Protein AF-A0A326U405-F1 (afdb_monomer_lite)

Foldseek 3Di:
DVVVVVLVVVLVVLVVVLVVLVVVLVVLVVVLVVLLVVLVVQCVDDDPSNLCLLCLLVVLLVSLLVNLVSLVVSVVSLVVSVVSCVVVVHCDDSVVCVVVVPDDSLVSLVVSLVVSLVSLVVSLVSNLVVVVVPDNVVSVVSNVVSVVSNVSSCVSSPPPPDD

Sequence (163 aa):
MKLERLAEMDYEAAQSEKRDKLNGRLQVWSLLIALVGAFGLASVQSGSIAYIVGVLPLLVACLARYVRHSEAVLDQVKEYLFQKELELKYTGYECWRVKHKQAKSGEHLRAFRSCAVLIDVIATGSLAIRLAEHSIVLSVVVVFLEALVICLTCYWLSDTKRK

Organism: Thermosporothrix hazakensis (NCBI:txid644383)

Secondary structure (DSSP, 8-state):
-HHHHHHHHHHHHHHHHHHHHHHHHHHHHHHHHHHHHHHHHHHHS-GGGGGGGGGHHHHHHHHHHHHHHHHHHHHHHHHHHHHHHHHTT---HHHHHHHTT---THHHHHHHHHHHHHHHHHHHHHHHHHHHHH-HHHHHHHHHHHHHHHHHHHHHTS-----

pLDDT: mean 83.47, std 9.1, range [35.19, 92.0]

Radius of gyration: 21.29 Å; chains: 1; bounding box: 49×30×66 Å

Structure (mmCIF, N/CA/C/O backbone):
data_AF-A0A326U405-F1
#
_entry.id   AF-A0A326U405-F1
#
loop_
_atom_site.group_PDB
_atom_site.id
_atom_site.type_symbol
_atom_site.label_atom_id
_atom_site.label_alt_id
_atom_site.label_comp_id
_atom_site.label_asym_id
_atom_site.label_entity_id
_atom_site.label_seq_id
_atom_site.pdbx_PDB_ins_code
_atom_site.Cartn_x
_atom_site.Cartn_y
_atom_site.Cartn_z
_atom_site.occupancy
_atom_site.B_iso_or_equiv
_atom_site.auth_seq_id
_atom_site.auth_comp_id
_atom_site.auth_asym_id
_atom_site.auth_atom_id
_atom_site.pdbx_PDB_model_num
ATOM 1 N N . MET A 1 1 ? -22.221 -11.769 36.394 1.00 56.81 1 MET A N 1
ATOM 2 C CA . MET A 1 1 ? -20.827 -12.197 36.648 1.00 56.81 1 MET A CA 1
ATOM 3 C C . MET A 1 1 ? -20.131 -12.954 35.508 1.00 56.81 1 MET A C 1
ATOM 5 O O . MET A 1 1 ? -19.011 -12.580 35.203 1.00 56.81 1 MET A O 1
ATOM 9 N N . LYS A 1 2 ? -20.707 -13.982 34.848 1.00 69.38 2 LYS A N 1
ATOM 10 C CA . LYS A 1 2 ? -20.034 -14.633 33.687 1.00 69.38 2 LYS A CA 1
ATOM 11 C C . LYS A 1 2 ? -20.117 -13.828 32.375 1.00 69.38 2 LYS A C 1
ATOM 13 O O . LYS A 1 2 ? -19.167 -13.844 31.607 1.00 69.38 2 LYS A O 1
ATOM 18 N N . LEU A 1 3 ? -21.224 -13.116 32.143 1.00 72.81 3 LEU A N 1
ATOM 19 C CA . LEU A 1 3 ? -21.466 -12.335 30.917 1.00 72.81 3 LEU A CA 1
ATOM 20 C C . LEU A 1 3 ? -20.616 -11.057 30.827 1.00 72.81 3 LEU A C 1
ATOM 22 O O . LEU A 1 3 ? -20.114 -10.744 29.757 1.00 72.81 3 LEU A O 1
ATOM 26 N N . GLU A 1 4 ? -20.407 -10.359 31.945 1.00 76.94 4 GLU A N 1
ATOM 27 C CA . GLU A 1 4 ? -19.582 -9.138 31.983 1.00 76.94 4 GLU A CA 1
ATOM 28 C C . GLU A 1 4 ? -18.110 -9.447 31.688 1.00 76.94 4 GLU A C 1
ATOM 30 O O . GLU A 1 4 ? -17.508 -8.781 30.857 1.00 76.94 4 GLU A O 1
ATOM 35 N N . ARG A 1 5 ? -17.563 -10.533 32.257 1.00 80.50 5 ARG A N 1
ATOM 36 C CA . ARG A 1 5 ? -16.195 -10.980 31.942 1.00 80.50 5 ARG A CA 1
ATOM 37 C C . ARG A 1 5 ? -16.012 -11.386 30.481 1.00 80.50 5 ARG A C 1
ATOM 39 O O . ARG A 1 5 ? -14.944 -11.168 29.929 1.00 80.50 5 ARG A O 1
ATOM 46 N N . LEU A 1 6 ? -17.022 -12.003 29.862 1.00 79.19 6 LEU A N 1
ATOM 47 C CA . LEU A 1 6 ? -16.970 -12.343 28.435 1.00 79.19 6 LEU A CA 1
ATOM 48 C C . LEU A 1 6 ? -16.914 -11.074 27.577 1.00 79.19 6 LEU A C 1
ATOM 50 O O . LEU A 1 6 ? -16.073 -10.981 26.692 1.00 79.19 6 LEU A O 1
ATOM 54 N N . ALA A 1 7 ? -17.741 -10.076 27.897 1.00 76.94 7 ALA A N 1
ATOM 55 C CA . ALA A 1 7 ? -17.739 -8.795 27.197 1.00 76.94 7 ALA A CA 1
ATOM 56 C C . ALA A 1 7 ? -16.414 -8.025 27.365 1.00 76.94 7 ALA A C 1
ATOM 58 O O . ALA A 1 7 ? -15.933 -7.424 26.405 1.00 76.94 7 ALA A O 1
ATOM 59 N N . GLU A 1 8 ? -15.809 -8.065 28.555 1.00 81.44 8 GLU A N 1
ATOM 60 C CA . GLU A 1 8 ? -14.482 -7.486 28.808 1.00 81.44 8 GLU A CA 1
ATOM 61 C C . GLU A 1 8 ? -13.388 -8.191 27.993 1.00 81.44 8 GLU A C 1
ATOM 63 O O . GLU A 1 8 ? -12.606 -7.519 27.323 1.00 81.44 8 GLU A O 1
ATOM 68 N N . MET A 1 9 ? -13.365 -9.529 27.974 1.00 85.12 9 MET A N 1
ATOM 69 C CA . MET A 1 9 ? -12.392 -10.289 27.176 1.00 85.12 9 MET A CA 1
ATOM 70 C C . MET A 1 9 ? -12.540 -10.029 25.671 1.00 85.12 9 MET A C 1
ATOM 72 O O . MET A 1 9 ? -11.535 -9.860 24.982 1.00 85.12 9 MET A O 1
ATOM 76 N N . ASP A 1 10 ? -13.771 -9.961 25.155 1.00 83.75 10 ASP A N 1
ATOM 77 C CA . ASP A 1 10 ? -14.028 -9.656 23.742 1.00 83.75 10 ASP A CA 1
ATOM 78 C C . ASP A 1 10 ? -13.547 -8.244 23.374 1.00 83.75 10 ASP A C 1
ATOM 80 O O . ASP A 1 10 ? -12.989 -8.021 22.296 1.00 83.75 10 ASP A O 1
ATOM 84 N N . TYR A 1 11 ? -13.734 -7.281 24.280 1.00 83.50 11 TYR A N 1
ATOM 85 C CA . TYR A 1 11 ? -13.239 -5.919 24.106 1.00 83.50 11 TYR A CA 1
ATOM 86 C C . TYR A 1 11 ? -11.705 -5.865 24.105 1.00 83.50 11 TYR A C 1
ATOM 88 O O . TYR A 1 11 ? -11.108 -5.231 23.231 1.00 83.50 11 TYR A O 1
ATOM 96 N N . GLU A 1 12 ? -11.051 -6.557 25.040 1.00 86.75 12 GLU A N 1
ATOM 97 C CA . GLU A 1 12 ? -9.589 -6.653 25.091 1.00 86.75 12 GLU A CA 1
ATOM 98 C C . GLU A 1 12 ? -9.009 -7.325 23.840 1.00 86.75 12 GLU A C 1
ATOM 100 O O . GLU A 1 12 ? -8.006 -6.848 23.299 1.00 86.75 12 GLU A O 1
ATOM 105 N N . ALA A 1 13 ? -9.665 -8.375 23.336 1.00 87.25 13 ALA A N 1
ATOM 106 C CA . ALA A 1 13 ? -9.287 -9.055 22.101 1.00 87.25 13 ALA A CA 1
ATOM 107 C C . ALA A 1 13 ? -9.423 -8.141 20.871 1.00 87.25 13 ALA A C 1
ATOM 109 O O . ALA A 1 13 ? -8.516 -8.057 20.045 1.00 87.25 13 ALA A O 1
ATOM 110 N N . ALA A 1 14 ? -10.511 -7.376 20.759 1.00 85.38 14 ALA A N 1
ATOM 111 C CA . ALA A 1 14 ? -10.662 -6.409 19.671 1.00 85.38 14 ALA A CA 1
ATOM 112 C C . ALA A 1 14 ? -9.631 -5.261 19.768 1.00 85.38 14 ALA A C 1
ATOM 114 O O . ALA A 1 14 ? -9.139 -4.750 18.755 1.00 85.38 14 ALA A O 1
ATOM 115 N N . GLN A 1 15 ? -9.240 -4.867 20.985 1.00 87.44 15 GLN A N 1
ATOM 116 C CA . GLN A 1 15 ? -8.160 -3.903 21.197 1.00 87.44 15 GLN A CA 1
ATOM 117 C C . GLN A 1 15 ? -6.768 -4.450 20.847 1.00 87.44 15 GLN A C 1
ATOM 119 O O . GLN A 1 15 ? -5.924 -3.682 20.366 1.00 87.44 15 GLN A O 1
ATOM 124 N N . SER A 1 16 ? -6.482 -5.729 21.111 1.00 90.06 16 SER A N 1
ATOM 125 C CA . SER A 1 16 ? -5.222 -6.349 20.684 1.00 90.06 16 SER A CA 1
ATOM 126 C C . SER A 1 16 ? -5.168 -6.465 19.162 1.00 90.06 16 SER A C 1
ATOM 128 O O . SER A 1 16 ? -4.185 -6.023 18.571 1.00 90.06 16 SER A O 1
ATOM 130 N N . GLU A 1 17 ? -6.260 -6.880 18.513 1.00 88.25 17 GLU A N 1
ATOM 131 C CA . GLU A 1 17 ? -6.339 -6.933 17.051 1.00 88.25 17 GLU A CA 1
ATOM 132 C C . GLU A 1 17 ? -6.090 -5.554 16.418 1.00 88.25 17 GLU A C 1
ATOM 134 O O . GLU A 1 17 ? -5.293 -5.420 15.485 1.00 88.25 17 GLU A O 1
ATOM 139 N N . LYS A 1 18 ? -6.696 -4.487 16.960 1.00 87.88 18 LYS A N 1
ATOM 140 C CA . LYS A 1 18 ? -6.428 -3.112 16.509 1.00 87.88 18 LYS A CA 1
ATOM 141 C C . LYS A 1 18 ? -4.936 -2.764 16.599 1.00 87.88 18 LYS A C 1
ATOM 143 O O . LYS A 1 18 ? -4.406 -2.144 15.673 1.00 87.88 18 LYS A O 1
ATOM 148 N N . ARG A 1 19 ? -4.257 -3.131 17.693 1.00 88.44 19 ARG A N 1
ATOM 149 C CA . ARG A 1 19 ? -2.811 -2.899 17.866 1.00 88.44 19 ARG A CA 1
ATOM 150 C C . ARG A 1 19 ? -1.990 -3.674 16.839 1.00 88.44 19 ARG A C 1
ATOM 152 O O . ARG A 1 19 ? -1.107 -3.085 16.220 1.00 88.44 19 ARG A O 1
ATOM 159 N N . ASP A 1 20 ? -2.331 -4.931 16.585 1.00 89.50 20 ASP A N 1
ATOM 160 C CA . ASP A 1 20 ? -1.636 -5.762 15.600 1.00 89.50 20 ASP A CA 1
ATOM 161 C C . ASP A 1 20 ? -1.770 -5.200 14.182 1.00 89.50 20 ASP A C 1
ATOM 163 O O . ASP A 1 20 ? -0.788 -5.107 13.445 1.00 89.50 20 ASP A O 1
ATOM 167 N N . LYS A 1 21 ? -2.959 -4.717 13.806 1.00 86.44 21 LYS A N 1
ATOM 168 C CA . LYS A 1 21 ? -3.175 -4.056 12.508 1.00 86.44 21 LYS A CA 1
ATOM 169 C C . LYS A 1 21 ? -2.410 -2.735 12.386 1.00 86.44 21 LYS A C 1
ATOM 171 O O . LYS A 1 21 ? -1.909 -2.420 11.307 1.00 86.44 21 LYS A O 1
ATOM 176 N N . LEU A 1 22 ? -2.285 -1.968 13.472 1.00 86.81 22 LEU A N 1
ATOM 177 C CA . LEU A 1 22 ? -1.454 -0.758 13.491 1.00 86.81 22 LEU A CA 1
ATOM 178 C C . LEU A 1 22 ? 0.036 -1.092 13.340 1.00 86.81 22 LEU A C 1
ATOM 180 O O . LEU A 1 22 ? 0.718 -0.430 12.560 1.00 86.81 22 LEU A O 1
ATOM 184 N N . ASN A 1 23 ? 0.524 -2.147 13.996 1.00 89.31 23 ASN A N 1
ATOM 185 C CA . ASN A 1 23 ? 1.884 -2.656 13.793 1.00 89.31 23 ASN A CA 1
ATOM 186 C C . ASN A 1 23 ? 2.098 -3.147 12.353 1.00 89.31 23 ASN A C 1
ATOM 188 O O . ASN A 1 23 ? 3.154 -2.908 11.765 1.00 89.31 23 ASN A O 1
ATOM 192 N N . GLY A 1 24 ? 1.071 -3.744 11.742 1.00 86.56 24 GLY A N 1
ATOM 193 C CA . GLY A 1 24 ? 1.071 -4.120 10.330 1.00 86.56 24 GLY A CA 1
ATOM 194 C C . GLY A 1 24 ? 1.358 -2.945 9.386 1.00 86.56 24 GLY A C 1
ATOM 195 O O . GLY A 1 24 ? 2.040 -3.126 8.380 1.00 86.56 24 GLY A O 1
ATOM 196 N N . ARG A 1 25 ? 0.938 -1.715 9.724 1.00 88.88 25 ARG A N 1
ATOM 197 C CA . ARG A 1 25 ? 1.288 -0.517 8.932 1.00 88.88 25 ARG A CA 1
ATOM 198 C C . ARG A 1 25 ? 2.796 -0.276 8.906 1.00 88.88 25 ARG A C 1
ATOM 200 O O . ARG A 1 25 ? 3.348 -0.009 7.844 1.00 88.88 25 ARG A O 1
ATOM 207 N N . LEU A 1 26 ? 3.470 -0.402 10.049 1.00 87.56 26 LEU A N 1
ATOM 208 C CA . LEU A 1 26 ? 4.926 -0.247 10.127 1.00 87.56 26 LEU A CA 1
ATOM 209 C C . LEU A 1 26 ? 5.650 -1.332 9.322 1.00 87.56 26 LEU A C 1
ATOM 211 O O . LEU A 1 26 ? 6.626 -1.028 8.641 1.00 87.56 26 LEU A O 1
ATOM 215 N N . GLN A 1 27 ? 5.141 -2.568 9.342 1.00 90.56 27 GLN A N 1
ATOM 216 C CA . GLN A 1 27 ? 5.690 -3.671 8.544 1.00 90.56 27 GLN A CA 1
ATOM 217 C C . GLN A 1 27 ? 5.559 -3.430 7.035 1.00 90.56 27 GLN A C 1
ATOM 219 O O . GLN A 1 27 ? 6.462 -3.756 6.271 1.00 90.56 27 GLN A O 1
ATOM 224 N N . VAL A 1 28 ? 4.455 -2.828 6.587 1.00 90.56 28 VAL A N 1
ATOM 225 C CA . VAL A 1 28 ? 4.290 -2.433 5.181 1.00 90.56 28 VAL A CA 1
ATOM 226 C C . VAL A 1 28 ? 5.345 -1.402 4.778 1.00 90.56 28 VAL A C 1
ATOM 228 O O . VAL A 1 28 ? 5.933 -1.520 3.704 1.00 90.56 28 VAL A O 1
ATOM 231 N N . TRP A 1 29 ? 5.609 -0.405 5.628 1.00 90.69 29 TRP A N 1
ATOM 232 C CA . TRP A 1 29 ? 6.635 0.604 5.351 1.00 90.69 29 TRP A CA 1
ATOM 233 C C . TRP A 1 29 ? 8.041 0.017 5.334 1.00 90.69 29 TRP A C 1
ATOM 235 O O . TRP A 1 29 ? 8.812 0.334 4.429 1.00 90.69 29 TRP A O 1
ATOM 245 N N . SER A 1 30 ? 8.378 -0.856 6.285 1.00 91.75 30 SER A N 1
ATOM 246 C CA . SER A 1 30 ? 9.687 -1.512 6.289 1.00 91.75 30 SER A CA 1
ATOM 247 C C . SER A 1 30 ? 9.874 -2.398 5.057 1.00 91.75 30 SER A C 1
ATOM 249 O O . SER A 1 30 ? 10.942 -2.366 4.448 1.00 91.75 30 SER A O 1
ATOM 251 N N . LEU A 1 31 ? 8.826 -3.112 4.631 1.00 92.00 31 LEU A N 1
ATOM 252 C CA . LEU A 1 31 ? 8.848 -3.914 3.411 1.00 92.00 31 LEU A CA 1
ATOM 253 C C . LEU A 1 31 ? 9.014 -3.046 2.158 1.00 92.00 31 LEU A C 1
ATOM 255 O O . LEU A 1 31 ? 9.818 -3.384 1.293 1.00 92.00 31 LEU A O 1
ATOM 259 N N . LEU A 1 32 ? 8.312 -1.911 2.070 1.00 90.56 32 LEU A N 1
ATOM 260 C CA . LEU A 1 32 ? 8.467 -0.970 0.959 1.00 90.56 32 LEU A CA 1
ATOM 261 C C . LEU A 1 32 ? 9.903 -0.434 0.881 1.00 90.56 32 LEU A C 1
ATOM 263 O O . LEU A 1 32 ? 10.496 -0.439 -0.192 1.00 90.56 32 LEU A O 1
ATOM 267 N N . ILE A 1 33 ? 10.482 -0.016 2.010 1.00 91.19 33 ILE A N 1
ATOM 268 C CA . ILE A 1 33 ? 11.864 0.485 2.066 1.00 91.19 33 ILE A CA 1
ATOM 269 C C . ILE A 1 33 ? 12.856 -0.612 1.662 1.00 91.19 33 ILE A C 1
ATOM 271 O O . ILE A 1 33 ? 13.770 -0.351 0.881 1.00 91.19 33 ILE A O 1
ATOM 275 N N . ALA A 1 34 ? 12.666 -1.842 2.148 1.00 91.94 34 ALA A N 1
ATOM 276 C CA . ALA A 1 34 ? 13.508 -2.978 1.786 1.00 91.94 34 ALA A CA 1
ATOM 277 C C . ALA A 1 34 ? 13.436 -3.293 0.283 1.00 91.94 34 ALA A C 1
ATOM 279 O O . ALA A 1 34 ? 14.473 -3.522 -0.338 1.00 91.94 34 ALA A O 1
ATOM 280 N N . LEU A 1 35 ? 12.239 -3.246 -0.315 1.00 90.94 35 LEU A N 1
ATOM 281 C CA . LEU A 1 35 ? 12.053 -3.400 -1.759 1.00 90.94 35 LEU A CA 1
ATOM 282 C C . LEU A 1 35 ? 12.775 -2.288 -2.526 1.00 90.94 35 LEU A C 1
ATOM 284 O O . LEU A 1 35 ? 13.598 -2.577 -3.388 1.00 90.94 35 LEU A O 1
ATOM 288 N N . VAL A 1 36 ? 12.548 -1.022 -2.178 1.00 89.88 36 VAL A N 1
ATOM 289 C CA . VAL A 1 36 ? 13.223 0.108 -2.837 1.00 89.88 36 VAL A CA 1
ATOM 290 C C . VAL A 1 36 ? 14.744 -0.019 -2.738 1.00 89.88 36 VAL A C 1
ATOM 292 O O . VAL A 1 36 ? 15.437 0.180 -3.732 1.00 89.88 36 VAL A O 1
ATOM 295 N N . GLY A 1 37 ? 15.273 -0.408 -1.575 1.00 89.62 37 GLY A N 1
ATOM 296 C CA . GLY A 1 37 ? 16.705 -0.635 -1.384 1.00 89.62 37 GLY A CA 1
ATOM 297 C C . GLY A 1 37 ? 17.249 -1.782 -2.241 1.00 89.62 37 GLY A C 1
ATOM 298 O O . GLY A 1 37 ? 18.246 -1.608 -2.940 1.00 89.62 37 GLY A O 1
ATOM 299 N N . ALA A 1 38 ? 16.583 -2.940 -2.234 1.00 88.31 38 ALA A N 1
ATOM 300 C CA . ALA A 1 38 ? 17.012 -4.119 -2.987 1.00 88.31 38 ALA A CA 1
ATOM 301 C C . ALA A 1 38 ? 16.990 -3.880 -4.505 1.00 88.31 38 ALA A C 1
ATOM 303 O O . ALA A 1 38 ? 17.968 -4.169 -5.195 1.00 88.31 38 ALA A O 1
ATOM 304 N N . PHE A 1 39 ? 15.903 -3.306 -5.024 1.00 87.94 39 PHE A N 1
ATOM 305 C CA . PHE A 1 39 ? 15.770 -3.004 -6.449 1.00 87.94 39 PHE A CA 1
ATOM 306 C C . PHE A 1 39 ? 16.631 -1.807 -6.866 1.00 87.94 39 PHE A C 1
ATOM 308 O O . PHE A 1 39 ? 17.173 -1.803 -7.969 1.00 87.94 39 PHE A O 1
ATOM 315 N N . GLY A 1 40 ? 16.849 -0.839 -5.971 1.00 85.62 40 GLY A N 1
ATOM 316 C CA . GLY A 1 40 ? 17.822 0.234 -6.164 1.00 85.62 40 GLY A CA 1
ATOM 317 C C . GLY A 1 40 ? 19.237 -0.309 -6.377 1.00 85.62 40 GLY A C 1
ATOM 318 O O . GLY A 1 40 ? 19.893 0.060 -7.349 1.00 85.62 40 GLY A O 1
ATOM 319 N N . LEU A 1 41 ? 19.687 -1.252 -5.543 1.00 86.88 41 LEU A N 1
ATOM 320 C CA . LEU A 1 41 ? 20.982 -1.921 -5.718 1.00 86.88 41 LEU A CA 1
ATOM 321 C C . LEU A 1 41 ? 21.038 -2.763 -6.998 1.00 86.88 41 LEU A C 1
ATOM 323 O O . LEU A 1 41 ? 22.034 -2.701 -7.717 1.00 86.88 41 LEU A O 1
ATOM 327 N N . ALA A 1 42 ? 19.972 -3.506 -7.312 1.00 85.56 42 ALA A N 1
ATOM 328 C CA . ALA A 1 42 ? 19.882 -4.280 -8.551 1.00 85.56 42 ALA A CA 1
ATOM 329 C C . ALA A 1 42 ? 19.970 -3.383 -9.796 1.00 85.56 42 ALA A C 1
ATOM 331 O O . ALA A 1 42 ? 20.614 -3.753 -10.775 1.00 85.56 42 ALA A O 1
ATOM 332 N N . SER A 1 43 ? 19.396 -2.175 -9.741 1.00 83.44 43 SER A N 1
ATOM 333 C CA . SER A 1 43 ? 19.448 -1.216 -10.847 1.00 83.44 43 SER A CA 1
ATOM 334 C C . SER A 1 43 ? 20.875 -0.783 -11.189 1.00 83.44 43 SER A C 1
ATOM 336 O O . SER A 1 43 ? 21.186 -0.566 -12.353 1.00 83.44 43 SER A O 1
ATOM 338 N N . VAL A 1 44 ? 21.778 -0.690 -10.212 1.00 84.69 44 VAL A N 1
ATOM 339 C CA . VAL A 1 44 ? 23.166 -0.254 -10.450 1.00 84.69 44 VAL A CA 1
ATOM 340 C C . VAL A 1 44 ? 23.993 -1.350 -11.129 1.00 84.69 44 VAL A C 1
ATOM 342 O O . VAL A 1 44 ? 24.994 -1.056 -11.780 1.00 84.69 44 VAL A O 1
ATOM 345 N N . GLN A 1 45 ? 23.571 -2.610 -11.024 1.00 85.81 45 GLN A N 1
ATOM 346 C CA . GLN A 1 45 ? 24.275 -3.726 -11.643 1.00 85.81 45 GLN A CA 1
ATOM 347 C C . GLN A 1 45 ? 24.132 -3.695 -13.171 1.00 85.81 45 GLN A C 1
ATOM 349 O O . GLN A 1 45 ? 23.123 -3.249 -13.725 1.00 85.81 45 GLN A O 1
ATOM 354 N N . SER A 1 46 ? 25.173 -4.159 -13.859 1.00 79.06 46 SER A N 1
ATOM 355 C CA . SER A 1 46 ? 25.190 -4.308 -15.312 1.00 79.06 46 SER A CA 1
ATOM 356 C C . SER A 1 46 ? 24.611 -5.662 -15.741 1.00 79.06 46 SER A C 1
ATOM 358 O O . SER A 1 46 ? 24.480 -6.596 -14.949 1.00 79.06 46 SER A O 1
ATOM 360 N N . GLY A 1 47 ? 24.257 -5.778 -17.022 1.00 81.38 47 GLY A N 1
ATOM 361 C CA . GLY A 1 47 ? 23.720 -7.015 -17.590 1.00 81.38 47 GLY A CA 1
ATOM 362 C C . GLY A 1 47 ? 22.231 -7.229 -17.301 1.00 81.38 47 GLY A C 1
ATOM 363 O O . GLY A 1 47 ? 21.476 -6.284 -17.088 1.00 81.38 47 GLY A O 1
ATOM 364 N N . SER A 1 48 ? 21.791 -8.489 -17.332 1.00 80.06 48 SER A N 1
ATOM 365 C CA . SER A 1 48 ? 20.368 -8.860 -17.263 1.00 80.06 48 SER A CA 1
ATOM 366 C C . SER A 1 48 ? 19.700 -8.544 -15.919 1.00 80.06 48 SER A C 1
ATOM 368 O O . SER A 1 48 ? 18.485 -8.363 -15.862 1.00 80.06 48 SER A O 1
ATOM 370 N N . ILE A 1 49 ? 20.484 -8.436 -14.844 1.00 78.56 49 ILE A N 1
ATOM 371 C CA . ILE A 1 49 ? 19.995 -8.184 -13.480 1.00 78.56 49 ILE A CA 1
ATOM 372 C C . ILE A 1 49 ? 19.371 -6.784 -13.361 1.00 78.56 49 ILE A C 1
ATOM 374 O O . ILE A 1 49 ? 18.404 -6.598 -12.626 1.00 78.56 49 ILE A O 1
ATOM 378 N N . ALA A 1 50 ? 19.841 -5.824 -14.160 1.00 76.62 50 ALA A N 1
ATOM 379 C CA . ALA A 1 50 ? 19.284 -4.477 -14.233 1.00 76.62 50 ALA A CA 1
ATOM 380 C C . ALA A 1 50 ? 17.781 -4.438 -14.547 1.00 76.62 50 ALA A C 1
ATOM 382 O O . ALA A 1 50 ? 17.059 -3.570 -14.059 1.00 76.62 50 ALA A O 1
ATOM 383 N N . TYR A 1 51 ? 17.307 -5.370 -15.377 1.00 79.44 51 TYR A N 1
ATOM 384 C CA . TYR A 1 51 ? 15.921 -5.397 -15.844 1.00 79.44 51 TYR A CA 1
ATOM 385 C C . TYR A 1 51 ? 14.943 -5.887 -14.775 1.00 79.44 51 TYR A C 1
ATOM 387 O O . TYR A 1 51 ? 13.737 -5.698 -14.920 1.00 79.44 51 TYR A O 1
ATOM 395 N N . ILE A 1 52 ? 15.447 -6.453 -13.671 1.00 84.19 52 ILE A N 1
ATOM 396 C CA . ILE A 1 52 ? 14.626 -6.855 -12.523 1.00 84.19 52 ILE A CA 1
ATOM 397 C C . ILE A 1 52 ? 13.870 -5.649 -11.947 1.00 84.19 52 ILE A C 1
ATOM 399 O O . ILE A 1 52 ? 12.773 -5.821 -11.426 1.00 84.19 52 ILE A O 1
ATOM 403 N N . VAL A 1 53 ? 14.376 -4.422 -12.127 1.00 83.50 53 VAL A N 1
ATOM 404 C CA . VAL A 1 53 ? 13.687 -3.173 -11.750 1.00 83.50 53 VAL A CA 1
ATOM 405 C C . VAL A 1 53 ? 12.269 -3.076 -12.325 1.00 83.50 53 VAL A C 1
ATOM 407 O O . VAL A 1 53 ? 11.391 -2.568 -11.635 1.00 83.50 53 VAL A O 1
ATOM 410 N N . GLY A 1 54 ? 11.998 -3.647 -13.504 1.00 80.88 54 GLY A N 1
ATOM 411 C CA . GLY A 1 54 ? 10.648 -3.661 -14.092 1.00 80.88 54 GLY A CA 1
ATOM 412 C C . GLY A 1 54 ? 9.621 -4.520 -13.350 1.00 80.88 54 GLY A C 1
ATOM 413 O O . GLY A 1 54 ? 8.424 -4.434 -13.600 1.00 80.88 54 GLY A O 1
ATOM 414 N N . VAL A 1 55 ? 10.054 -5.353 -12.399 1.00 86.44 55 VAL A N 1
ATOM 415 C CA . VAL A 1 55 ? 9.144 -6.112 -11.525 1.00 86.44 55 VAL A CA 1
ATOM 416 C C . VAL A 1 55 ? 8.674 -5.260 -10.338 1.00 86.44 55 VAL A C 1
ATOM 418 O O . VAL A 1 55 ? 7.655 -5.573 -9.717 1.00 86.44 55 VAL A O 1
ATOM 421 N N . LEU A 1 56 ? 9.374 -4.164 -10.022 1.00 87.31 56 LEU A N 1
ATOM 422 C CA . LEU A 1 56 ? 9.076 -3.326 -8.862 1.00 87.31 56 LEU A CA 1
ATOM 423 C C . LEU A 1 56 ? 7.646 -2.749 -8.893 1.00 87.31 56 LEU A C 1
ATOM 425 O O . LEU A 1 56 ? 6.957 -2.922 -7.884 1.00 87.31 56 LEU A O 1
ATOM 429 N N . PRO A 1 57 ? 7.135 -2.189 -10.011 1.00 85.19 57 PRO A N 1
ATOM 430 C CA . PRO A 1 57 ? 5.767 -1.665 -10.052 1.00 85.19 57 PRO A CA 1
ATOM 431 C C . PRO A 1 57 ? 4.698 -2.725 -9.767 1.00 85.19 57 PRO A C 1
ATOM 433 O O . PRO A 1 57 ? 3.703 -2.462 -9.090 1.00 85.19 57 PRO A O 1
ATOM 436 N N . LEU A 1 58 ? 4.919 -3.967 -10.213 1.00 87.12 58 LEU A N 1
ATOM 437 C CA . LEU A 1 58 ? 4.014 -5.082 -9.928 1.00 87.12 58 LEU A CA 1
ATOM 438 C C . LEU A 1 58 ? 3.982 -5.409 -8.426 1.00 87.12 58 LEU A C 1
ATOM 440 O O . LEU A 1 58 ? 2.913 -5.623 -7.851 1.00 87.12 58 LEU A O 1
ATOM 444 N N . LEU A 1 59 ? 5.148 -5.435 -7.775 1.00 88.69 59 LEU A N 1
ATOM 445 C CA . LEU A 1 59 ? 5.249 -5.689 -6.336 1.00 88.69 59 LEU A CA 1
ATOM 446 C C . LEU A 1 59 ? 4.622 -4.560 -5.518 1.00 88.69 59 LEU A C 1
ATOM 448 O O . LEU A 1 59 ? 3.909 -4.831 -4.549 1.00 88.69 59 LEU A O 1
ATOM 452 N N . VAL A 1 60 ? 4.827 -3.310 -5.933 1.00 88.88 60 VAL A N 1
ATOM 453 C CA . VAL A 1 60 ? 4.197 -2.135 -5.321 1.00 88.88 60 VAL A CA 1
ATOM 454 C C . VAL A 1 60 ? 2.674 -2.201 -5.465 1.00 88.88 60 VAL A C 1
ATOM 456 O O . VAL A 1 60 ? 1.964 -1.950 -4.489 1.00 88.88 60 VAL A O 1
ATOM 459 N N . ALA A 1 61 ? 2.150 -2.637 -6.613 1.00 87.06 61 ALA A N 1
ATOM 460 C CA . ALA A 1 61 ? 0.716 -2.849 -6.810 1.00 87.06 61 ALA A CA 1
ATOM 461 C C . ALA A 1 61 ? 0.150 -3.950 -5.889 1.00 87.06 61 ALA A C 1
ATOM 463 O O . ALA A 1 61 ? -0.904 -3.774 -5.268 1.00 87.06 61 ALA A O 1
ATOM 464 N N . CYS A 1 62 ? 0.858 -5.073 -5.737 1.00 89.44 62 CYS A N 1
ATOM 465 C CA . CYS A 1 62 ? 0.491 -6.127 -4.785 1.00 89.44 62 CYS A CA 1
ATOM 466 C C . CYS A 1 62 ? 0.471 -5.607 -3.342 1.00 89.44 62 CYS A C 1
ATOM 468 O O . CYS A 1 62 ? -0.487 -5.859 -2.603 1.00 89.44 62 CYS A O 1
ATOM 470 N N . LEU A 1 63 ? 1.490 -4.833 -2.960 1.00 89.94 63 LEU A N 1
ATOM 471 C CA . LEU A 1 63 ? 1.571 -4.209 -1.646 1.00 89.94 63 LEU A CA 1
ATOM 472 C C . LEU A 1 63 ? 0.391 -3.253 -1.444 1.00 89.94 63 LEU A C 1
ATOM 474 O O . LEU A 1 63 ? -0.315 -3.359 -0.449 1.00 89.94 63 LEU A O 1
ATOM 478 N N . ALA A 1 64 ? 0.093 -2.401 -2.425 1.00 88.06 64 ALA A N 1
ATOM 479 C CA . ALA A 1 64 ? -1.037 -1.478 -2.403 1.00 88.06 64 ALA A CA 1
ATOM 480 C C . ALA A 1 64 ? -2.388 -2.176 -2.185 1.00 88.06 64 ALA A C 1
ATOM 482 O O . ALA A 1 64 ? -3.204 -1.715 -1.380 1.00 88.06 64 ALA A O 1
ATOM 483 N N . ARG A 1 65 ? -2.617 -3.318 -2.847 1.00 87.62 65 ARG A N 1
ATOM 484 C CA . ARG A 1 65 ? -3.813 -4.142 -2.628 1.00 87.62 65 ARG A CA 1
ATOM 485 C C . ARG A 1 65 ? -3.882 -4.669 -1.193 1.00 87.62 65 ARG A C 1
ATOM 487 O O . ARG A 1 65 ? -4.954 -4.627 -0.585 1.00 87.62 65 ARG A O 1
ATOM 494 N N . TYR A 1 66 ? -2.758 -5.135 -0.651 1.00 89.38 66 TYR A N 1
ATOM 495 C CA . TYR A 1 66 ? -2.672 -5.593 0.735 1.00 89.38 66 TYR A CA 1
ATOM 496 C C . TYR A 1 66 ? -2.936 -4.456 1.733 1.00 89.38 66 TYR A C 1
ATOM 498 O O . TYR A 1 66 ? -3.752 -4.627 2.638 1.00 89.38 66 TYR A O 1
ATOM 506 N N . VAL A 1 67 ? -2.339 -3.272 1.534 1.00 89.12 67 VAL A N 1
ATOM 507 C CA . VAL A 1 67 ? -2.576 -2.096 2.392 1.00 89.12 67 VAL A CA 1
ATOM 508 C C . VAL A 1 67 ? -4.054 -1.726 2.397 1.00 89.12 67 VAL A C 1
ATOM 510 O O . VAL A 1 67 ? -4.639 -1.572 3.467 1.00 89.12 67 VAL A O 1
ATOM 513 N N . ARG A 1 68 ? -4.690 -1.644 1.220 1.00 86.38 68 ARG A N 1
ATOM 514 C CA . ARG A 1 68 ? -6.127 -1.351 1.111 1.00 86.38 68 ARG A CA 1
ATOM 515 C C . ARG A 1 68 ? -6.965 -2.346 1.917 1.00 86.38 68 ARG A C 1
ATOM 517 O O . ARG A 1 68 ? -7.875 -1.937 2.633 1.00 86.38 68 ARG A O 1
ATOM 524 N N . HIS A 1 69 ? -6.674 -3.642 1.796 1.00 87.88 69 HIS A N 1
ATOM 525 C CA . HIS A 1 69 ? -7.392 -4.673 2.542 1.00 87.88 69 HIS A CA 1
ATOM 526 C C . HIS A 1 69 ? -7.175 -4.537 4.056 1.00 87.88 69 HIS A C 1
ATOM 528 O O . HIS A 1 69 ? -8.143 -4.539 4.812 1.00 87.88 69 HIS A O 1
ATOM 534 N N . SER A 1 70 ? -5.928 -4.346 4.492 1.00 87.44 70 SER A N 1
ATOM 535 C CA . SER A 1 70 ? -5.590 -4.176 5.908 1.00 87.44 70 SER A CA 1
ATOM 536 C C . SER A 1 70 ? -6.271 -2.953 6.528 1.00 87.44 70 SER A C 1
ATOM 538 O O . SER A 1 70 ? -6.748 -3.024 7.658 1.00 87.44 70 SER A O 1
ATOM 540 N N . GLU A 1 71 ? -6.346 -1.839 5.799 1.00 86.62 71 GLU A N 1
ATOM 541 C CA . GLU A 1 71 ? -7.039 -0.627 6.250 1.00 86.62 71 GLU A CA 1
ATOM 542 C C . GLU A 1 71 ? -8.554 -0.831 6.338 1.00 86.62 71 GLU A C 1
ATOM 544 O O . GLU A 1 71 ? -9.168 -0.422 7.321 1.00 86.62 71 GLU A O 1
ATOM 549 N N . ALA A 1 72 ? -9.156 -1.527 5.368 1.00 85.81 72 ALA A N 1
ATOM 550 C CA . ALA A 1 72 ? -10.580 -1.851 5.407 1.00 85.81 72 ALA A CA 1
ATOM 551 C C . ALA A 1 72 ? -10.943 -2.728 6.618 1.00 85.81 72 ALA A C 1
ATOM 553 O O . ALA A 1 72 ? -11.948 -2.472 7.277 1.00 85.81 72 ALA A O 1
ATOM 554 N N . VAL A 1 73 ? -10.114 -3.729 6.937 1.00 86.81 73 VAL A N 1
ATOM 555 C CA . VAL A 1 73 ? -10.297 -4.574 8.130 1.00 86.81 73 VAL A CA 1
ATOM 556 C C . VAL A 1 73 ? -10.120 -3.753 9.407 1.00 86.81 73 VAL A C 1
ATOM 558 O O . VAL A 1 73 ? -10.936 -3.848 10.317 1.00 86.81 73 VAL A O 1
ATOM 561 N N . LEU A 1 74 ? -9.102 -2.891 9.474 1.00 86.94 74 LEU A N 1
ATOM 562 C CA . LEU A 1 74 ? -8.889 -2.025 10.634 1.00 86.94 74 LEU A CA 1
ATOM 563 C C . LEU A 1 74 ? -10.089 -1.099 10.885 1.00 86.94 74 LEU A C 1
ATOM 565 O O . LEU A 1 74 ? -10.470 -0.888 12.036 1.00 86.94 74 LEU A O 1
ATOM 569 N N . ASP A 1 75 ? -10.688 -0.551 9.829 1.00 85.88 75 ASP A N 1
ATOM 570 C CA . ASP A 1 75 ? -11.880 0.287 9.947 1.00 85.88 75 ASP A CA 1
ATOM 571 C C . ASP A 1 75 ? -13.115 -0.514 10.399 1.00 85.88 75 ASP A C 1
ATOM 573 O O . ASP A 1 75 ? -13.888 -0.001 11.205 1.00 85.88 75 ASP A O 1
ATOM 577 N N . GLN A 1 76 ? -13.254 -1.784 10.000 1.00 87.06 76 GLN A N 1
ATOM 578 C CA . GLN A 1 76 ? -14.285 -2.683 10.543 1.00 87.06 76 GLN A CA 1
ATOM 579 C C . GLN A 1 76 ? -14.089 -2.962 12.040 1.00 87.06 76 GLN A C 1
ATOM 581 O O . GLN A 1 76 ? -15.052 -2.891 12.800 1.00 87.06 76 GLN A O 1
ATOM 586 N N . VAL A 1 77 ? -12.854 -3.225 12.482 1.00 88.25 77 VAL A N 1
ATOM 587 C CA . VAL A 1 77 ? -12.537 -3.461 13.905 1.00 88.25 77 VAL A CA 1
ATOM 588 C C . VAL A 1 77 ? -12.833 -2.217 14.748 1.00 88.25 77 VAL A C 1
ATOM 590 O O . VAL A 1 77 ? -13.395 -2.322 15.835 1.00 88.25 77 VAL A O 1
ATOM 593 N N . LYS A 1 78 ? -12.504 -1.020 14.244 1.00 86.44 78 LYS A N 1
ATOM 594 C CA . LYS A 1 78 ? -12.827 0.251 14.916 1.00 86.44 78 LYS A CA 1
ATOM 595 C C . LYS A 1 78 ? -14.332 0.475 15.034 1.00 86.44 78 LYS A C 1
ATOM 597 O O . LYS A 1 78 ? -14.788 0.902 16.089 1.00 86.44 78 LYS A O 1
ATOM 602 N N . GLU A 1 79 ? -15.088 0.189 13.974 1.00 87.06 79 GLU A N 1
ATOM 603 C CA . GLU A 1 79 ? -16.550 0.282 14.003 1.00 87.06 79 GLU A CA 1
ATOM 604 C C . GLU A 1 79 ? -17.137 -0.702 15.021 1.00 87.06 79 GLU A C 1
ATOM 606 O O . GLU A 1 79 ? -17.961 -0.317 15.843 1.00 87.06 79 GLU A O 1
ATOM 611 N N . TYR A 1 80 ? -16.655 -1.948 15.045 1.00 88.06 80 TYR A N 1
ATOM 612 C CA . TYR A 1 80 ? -17.076 -2.940 16.035 1.00 88.06 80 TYR A CA 1
ATOM 613 C C . TYR A 1 80 ? -16.792 -2.485 17.477 1.00 88.06 80 TYR A C 1
ATOM 615 O O . TYR A 1 80 ? -17.677 -2.548 18.330 1.00 88.06 80 TYR A O 1
ATOM 623 N N . LEU A 1 81 ? -15.587 -1.967 17.741 1.00 86.56 81 LEU A N 1
ATOM 624 C CA . LEU A 1 81 ? -15.219 -1.402 19.044 1.00 86.56 81 LEU A CA 1
ATOM 625 C C . LEU A 1 81 ? -16.131 -0.234 19.436 1.00 86.56 81 LEU A C 1
ATOM 627 O O . LEU A 1 81 ? -16.570 -0.162 20.580 1.00 86.56 81 LEU A O 1
ATOM 631 N N . PHE A 1 82 ? -16.454 0.652 18.493 1.00 86.75 82 PHE A N 1
ATOM 632 C CA . PHE A 1 82 ? -17.367 1.766 18.731 1.00 86.75 82 PHE A CA 1
ATOM 633 C C . PHE A 1 82 ? -18.778 1.291 19.108 1.00 86.75 82 PHE A C 1
ATOM 635 O O . PHE A 1 82 ? -19.338 1.769 20.095 1.00 86.75 82 PHE A O 1
ATOM 642 N N . GLN A 1 83 ? -19.334 0.319 18.376 1.00 87.31 83 GLN A N 1
ATOM 643 C CA . GLN A 1 83 ? -20.644 -0.262 18.695 1.00 87.31 83 GLN A CA 1
ATOM 644 C C . GLN A 1 83 ? -20.642 -0.920 20.082 1.00 87.31 83 GLN A C 1
ATOM 646 O O . GLN A 1 83 ? -21.566 -0.713 20.868 1.00 87.31 83 GLN A O 1
ATOM 651 N N . LYS A 1 84 ? -19.567 -1.638 20.435 1.00 84.81 84 LYS A N 1
ATOM 652 C CA . LYS A 1 84 ? -19.410 -2.244 21.765 1.00 84.81 84 LYS A CA 1
ATOM 653 C C . LYS A 1 84 ? -19.309 -1.213 22.890 1.00 84.81 84 LYS A C 1
ATOM 655 O O . LYS A 1 84 ? -19.943 -1.388 23.929 1.00 84.81 84 LYS A O 1
ATOM 660 N N . GLU A 1 85 ? -18.558 -0.129 22.691 1.00 86.06 85 GLU A N 1
ATOM 661 C CA . GLU A 1 85 ? -18.481 0.977 23.656 1.00 86.06 85 GLU A CA 1
ATOM 662 C C . GLU A 1 85 ? -19.862 1.618 23.886 1.00 86.06 85 GLU A C 1
ATOM 664 O O . GLU A 1 85 ? -20.227 1.898 25.031 1.00 86.06 85 GLU A O 1
ATOM 669 N N . LEU A 1 86 ? -20.663 1.787 22.826 1.00 85.81 86 LEU A N 1
ATOM 670 C CA . LEU A 1 86 ? -22.033 2.301 22.918 1.00 85.81 86 LEU A CA 1
ATOM 671 C C . LEU A 1 86 ? -22.977 1.355 23.674 1.00 85.81 86 LEU A C 1
ATOM 673 O O . LEU A 1 86 ? -23.702 1.816 24.559 1.00 85.81 86 LEU A O 1
ATOM 677 N N . GLU A 1 87 ? -22.964 0.056 23.356 1.00 85.50 87 GLU A N 1
ATOM 678 C CA . GLU A 1 87 ? -23.788 -0.970 24.022 1.00 85.50 87 GLU A CA 1
ATOM 679 C C . GLU A 1 87 ? -23.551 -0.989 25.537 1.00 85.50 87 GLU A C 1
ATOM 681 O O . GLU A 1 87 ? -24.492 -1.037 26.332 1.00 85.50 87 GLU A O 1
ATOM 686 N N . LEU A 1 88 ? -22.283 -0.903 25.935 1.00 80.94 88 LEU A N 1
ATOM 687 C CA . LEU A 1 88 ? -21.855 -0.962 27.329 1.00 80.94 88 LEU A CA 1
ATOM 688 C C . LEU A 1 88 ? -21.876 0.408 28.030 1.00 80.94 88 LEU A C 1
ATOM 690 O O . LEU A 1 88 ? -21.531 0.499 29.207 1.00 80.94 88 LEU A O 1
ATOM 694 N N . LYS A 1 89 ? -22.293 1.477 27.334 1.00 80.50 89 LYS A N 1
ATOM 695 C CA . LYS A 1 89 ? -22.274 2.873 27.816 1.00 80.50 89 LYS A CA 1
ATOM 696 C C . LYS A 1 89 ? -20.891 3.333 28.305 1.00 80.50 89 LYS A C 1
ATOM 698 O O . LYS A 1 89 ? -20.795 4.225 29.150 1.00 80.50 89 LYS A O 1
ATOM 703 N N . TYR A 1 90 ? -19.821 2.763 27.756 1.00 78.25 90 TYR A N 1
ATOM 704 C CA . TYR A 1 90 ? -18.458 3.199 28.029 1.00 78.25 90 TYR A CA 1
ATOM 705 C C . TYR A 1 90 ? -18.115 4.423 27.179 1.00 78.25 90 TYR A C 1
ATOM 707 O O . TYR A 1 90 ? -18.256 4.427 25.959 1.00 78.25 90 TYR A O 1
ATOM 715 N N . THR A 1 91 ? -17.586 5.471 27.805 1.00 74.50 91 THR A N 1
ATOM 716 C CA . THR A 1 91 ? -16.956 6.591 27.090 1.00 74.50 91 THR A CA 1
ATOM 717 C C . THR A 1 91 ? -15.497 6.265 26.790 1.00 74.50 91 THR A C 1
ATOM 719 O O . THR A 1 91 ? -14.588 6.842 27.385 1.00 74.50 91 THR A O 1
ATOM 722 N N . GLY A 1 92 ? -15.291 5.294 25.900 1.00 77.31 92 GLY A N 1
ATOM 723 C CA . GLY A 1 92 ? -13.971 4.853 25.466 1.00 77.31 92 GLY A CA 1
ATOM 724 C C . GLY A 1 92 ? -13.354 5.727 24.368 1.00 77.31 92 GLY A C 1
ATOM 725 O O . GLY A 1 92 ? -13.862 6.794 23.996 1.00 77.31 92 GLY A O 1
ATOM 726 N N . TYR A 1 93 ? -12.201 5.278 23.872 1.00 77.75 93 TYR A N 1
ATOM 727 C CA . TYR A 1 93 ? -11.402 6.013 22.892 1.00 77.75 93 TYR A CA 1
ATOM 728 C C . TYR A 1 93 ? -12.122 6.146 21.545 1.00 77.75 93 TYR A C 1
ATOM 730 O O . TYR A 1 93 ? -12.017 7.201 20.915 1.00 77.75 93 TYR A O 1
ATOM 738 N N . GLU A 1 94 ? -12.864 5.129 21.092 1.00 79.88 94 GLU A N 1
ATOM 739 C CA . GLU A 1 94 ? -13.551 5.207 19.795 1.00 79.88 94 GLU A CA 1
ATOM 740 C C . GLU A 1 94 ? -14.730 6.191 19.848 1.00 79.88 94 GLU A C 1
ATOM 742 O O . GLU A 1 94 ? -14.879 7.023 18.949 1.00 79.88 94 GLU A O 1
ATOM 747 N N . CYS A 1 95 ? -15.487 6.218 20.948 1.00 78.62 95 CYS A N 1
ATOM 748 C CA . CYS A 1 95 ? -16.501 7.242 21.203 1.00 78.62 95 CYS A CA 1
ATOM 749 C C . CYS A 1 95 ? -15.921 8.665 21.200 1.00 78.62 95 CYS A C 1
ATOM 751 O O . CYS A 1 95 ? -16.519 9.587 20.632 1.00 78.62 95 CYS A O 1
ATOM 753 N N . TRP A 1 96 ? -14.753 8.868 21.817 1.00 81.25 96 TRP A N 1
ATOM 754 C CA . TRP A 1 96 ? -14.071 10.163 21.793 1.00 81.25 96 TRP A CA 1
ATOM 755 C C . TRP A 1 96 ? -13.582 10.528 20.383 1.00 81.25 96 TRP A C 1
ATOM 757 O O . TRP A 1 96 ? -13.796 11.661 19.938 1.00 81.25 96 TRP A O 1
ATOM 767 N N . ARG A 1 97 ? -13.003 9.569 19.652 1.00 78.38 97 ARG A N 1
ATOM 768 C CA . ARG A 1 97 ? -12.481 9.741 18.288 1.00 78.38 97 ARG A CA 1
ATOM 769 C C . ARG A 1 97 ? -13.565 10.157 17.295 1.00 78.38 97 ARG A C 1
ATOM 771 O O . ARG A 1 97 ? -13.332 11.074 16.504 1.00 78.38 97 ARG A O 1
ATOM 778 N N . VAL A 1 98 ? -14.744 9.531 17.355 1.00 76.62 98 VAL A N 1
ATOM 779 C CA . VAL A 1 98 ? -15.901 9.885 16.513 1.00 76.62 98 VAL A CA 1
ATOM 780 C C . VAL A 1 98 ? -16.380 11.306 16.823 1.00 76.62 98 VAL A C 1
ATOM 782 O O . VAL A 1 98 ? -16.555 12.109 15.904 1.00 76.62 98 VAL A O 1
ATOM 785 N N . LYS A 1 99 ? -16.512 11.661 18.110 1.00 75.50 99 LYS A N 1
ATOM 786 C CA . LYS A 1 99 ? -16.938 13.006 18.542 1.00 75.50 99 LYS A CA 1
ATOM 787 C C . LYS A 1 99 ? -15.968 14.110 18.112 1.00 75.50 99 LYS A C 1
ATOM 789 O O . LYS A 1 99 ? -16.410 15.185 17.720 1.00 75.50 99 LYS A O 1
ATOM 794 N N . HIS A 1 100 ? -14.664 13.841 18.143 1.00 71.75 100 HIS A N 1
ATOM 795 C CA . HIS A 1 100 ? -13.626 14.830 17.830 1.00 71.75 100 HIS A CA 1
ATOM 796 C C . HIS A 1 100 ? -13.154 14.789 16.371 1.00 71.75 100 HIS A C 1
ATOM 798 O O . HIS A 1 100 ? -12.198 15.481 16.026 1.00 71.75 100 HIS A O 1
ATOM 804 N N . LYS A 1 101 ? -13.805 13.994 15.502 1.00 66.81 101 LYS A N 1
ATOM 805 C CA . LYS A 1 101 ? -13.448 13.827 14.078 1.00 66.81 101 LYS A CA 1
ATOM 806 C C . LYS A 1 101 ? -11.942 13.600 13.857 1.00 66.81 101 LYS A C 1
ATOM 808 O O . LYS A 1 101 ? -11.388 14.067 12.860 1.00 66.81 101 LYS A O 1
ATOM 813 N N . GLN A 1 102 ? -11.269 12.921 14.787 1.00 60.47 102 GLN A N 1
ATOM 814 C CA . GLN A 1 102 ? -9.820 12.758 14.713 1.00 60.47 102 GLN A CA 1
ATOM 815 C C . GLN A 1 102 ? -9.405 11.931 13.488 1.00 60.47 102 GLN A C 1
ATOM 817 O O . GLN A 1 102 ? -10.144 11.045 13.052 1.00 60.47 102 GLN A O 1
ATOM 822 N N . ALA A 1 103 ? -8.222 12.274 12.958 1.00 54.84 103 ALA A N 1
ATOM 823 C CA . ALA A 1 103 ? -7.624 11.854 11.689 1.00 54.84 103 ALA A CA 1
ATOM 824 C C . ALA A 1 103 ? -8.191 10.546 11.106 1.00 54.84 103 ALA A C 1
ATOM 826 O O . ALA A 1 103 ? -8.115 9.457 11.691 1.00 54.84 103 ALA A O 1
ATOM 827 N N . LYS A 1 104 ? -8.779 10.674 9.912 1.00 57.69 104 LYS A N 1
ATOM 828 C CA . LYS A 1 104 ? -9.308 9.546 9.144 1.00 57.69 104 LYS A CA 1
ATOM 829 C C . LYS A 1 104 ? -8.167 8.586 8.797 1.00 57.69 104 LYS A C 1
ATOM 831 O O . LYS A 1 104 ? -7.063 9.016 8.475 1.00 57.69 104 LYS A O 1
ATOM 836 N N . SER A 1 105 ? -8.463 7.286 8.797 1.00 60.66 105 SER A N 1
ATOM 837 C CA . SER A 1 105 ? -7.577 6.196 8.344 1.00 60.66 105 SER A CA 1
ATOM 838 C C . SER A 1 105 ? -6.925 6.454 6.973 1.00 60.66 105 SER A C 1
ATOM 840 O O . SER A 1 105 ? -5.858 5.913 6.696 1.00 60.66 105 SER A O 1
ATOM 842 N N . GLY A 1 106 ? -7.503 7.340 6.155 1.00 69.25 106 GLY A N 1
ATOM 843 C CA . GLY A 1 106 ? -7.038 7.678 4.811 1.00 69.25 106 GLY A CA 1
ATOM 844 C C . GLY A 1 106 ? -5.724 8.463 4.694 1.00 69.25 106 GLY A C 1
ATOM 845 O O . GLY A 1 106 ? -5.138 8.449 3.614 1.00 69.25 106 GLY A O 1
ATOM 846 N N . GLU A 1 107 ? -5.210 9.124 5.741 1.00 79.00 107 GLU A N 1
ATOM 847 C CA . GLU A 1 107 ? -3.929 9.857 5.617 1.00 79.00 107 GLU A CA 1
ATOM 848 C C . GLU A 1 107 ? -2.747 8.917 5.352 1.00 79.00 107 GLU A C 1
ATOM 850 O O . GLU A 1 107 ? -1.901 9.205 4.505 1.00 79.00 107 GLU A O 1
ATOM 855 N N . HIS A 1 108 ? -2.750 7.748 5.997 1.00 82.50 108 HIS A N 1
ATOM 856 C CA . HIS A 1 108 ? -1.754 6.702 5.784 1.00 82.50 108 HIS A CA 1
ATOM 857 C C . HIS A 1 108 ? -1.788 6.166 4.342 1.00 82.50 108 HIS A C 1
ATOM 859 O O . HIS A 1 108 ? -0.753 6.100 3.680 1.00 82.50 108 HIS A O 1
ATOM 865 N N . LEU A 1 109 ? -2.985 5.869 3.818 1.00 84.50 109 LEU A N 1
ATOM 866 C CA . LEU A 1 109 ? -3.175 5.436 2.428 1.00 84.50 109 LEU A CA 1
ATOM 867 C C . LEU A 1 109 ? -2.722 6.499 1.428 1.00 84.50 109 LEU A C 1
ATOM 869 O O . LEU A 1 109 ? -2.102 6.174 0.416 1.00 84.50 109 LEU A O 1
ATOM 873 N N . ARG A 1 110 ? -3.003 7.775 1.712 1.00 85.88 110 ARG A N 1
ATOM 874 C CA . ARG A 1 110 ? -2.594 8.887 0.852 1.00 85.88 110 ARG A CA 1
ATOM 875 C C . ARG A 1 110 ? -1.076 9.037 0.813 1.00 85.88 110 ARG A C 1
ATOM 877 O O . ARG A 1 110 ? -0.536 9.220 -0.275 1.00 85.88 110 ARG A O 1
ATOM 884 N N . ALA A 1 111 ? -0.408 8.945 1.963 1.00 86.75 111 ALA A N 1
ATOM 885 C CA . ALA A 1 111 ? 1.050 8.980 2.045 1.00 86.75 111 ALA A CA 1
ATOM 886 C C . ALA A 1 111 ? 1.673 7.798 1.290 1.00 86.75 111 ALA A C 1
ATOM 888 O O . ALA A 1 111 ? 2.527 8.002 0.429 1.00 86.75 111 ALA A O 1
ATOM 889 N N . PHE A 1 112 ? 1.172 6.582 1.532 1.00 88.75 112 PHE A N 1
ATOM 890 C CA . PHE A 1 112 ? 1.636 5.378 0.846 1.00 88.75 112 PHE A CA 1
ATOM 891 C C . PHE A 1 112 ? 1.442 5.476 -0.674 1.00 88.75 112 PHE A C 1
ATOM 893 O O . PHE A 1 112 ? 2.356 5.157 -1.425 1.00 88.75 112 PHE A O 1
ATOM 900 N N . ARG A 1 113 ? 0.303 6.003 -1.142 1.00 89.00 113 ARG A N 1
ATOM 901 C CA . ARG A 1 113 ? 0.048 6.244 -2.570 1.00 89.00 113 ARG A CA 1
ATOM 902 C C . ARG A 1 113 ? 1.063 7.187 -3.194 1.00 89.00 113 ARG A C 1
ATOM 904 O O . ARG A 1 113 ? 1.583 6.880 -4.259 1.00 89.00 113 ARG A O 1
ATOM 911 N N . SER A 1 114 ? 1.329 8.328 -2.561 1.00 88.62 114 SER A N 1
ATOM 912 C CA . SER A 1 114 ? 2.304 9.287 -3.086 1.00 88.62 114 SER A CA 1
ATOM 913 C C . SER A 1 114 ? 3.701 8.668 -3.181 1.00 88.62 114 SER A C 1
ATOM 915 O O . SER A 1 114 ? 4.376 8.856 -4.188 1.00 88.62 114 SER A O 1
ATOM 917 N N . CYS A 1 115 ? 4.112 7.892 -2.173 1.00 89.44 115 CYS A N 1
ATOM 918 C CA . CYS A 1 115 ? 5.393 7.186 -2.192 1.00 89.44 115 CYS A CA 1
ATOM 919 C C . CYS A 1 115 ? 5.441 6.098 -3.272 1.00 89.44 115 CYS A C 1
ATOM 921 O O . CYS A 1 115 ? 6.390 6.071 -4.047 1.00 89.44 115 CYS A O 1
ATOM 923 N N . ALA A 1 116 ? 4.419 5.244 -3.353 1.00 89.25 116 ALA A N 1
ATOM 924 C CA . ALA A 1 116 ? 4.315 4.176 -4.345 1.00 89.25 116 ALA A CA 1
ATOM 925 C C . ALA A 1 116 ? 4.413 4.716 -5.779 1.00 89.25 116 ALA A C 1
ATOM 927 O O . ALA A 1 116 ? 5.244 4.258 -6.553 1.00 89.25 116 ALA A O 1
ATOM 928 N N . VAL A 1 117 ? 3.642 5.760 -6.100 1.00 89.50 117 VAL A N 1
ATOM 929 C CA . VAL A 1 117 ? 3.662 6.382 -7.433 1.00 89.50 117 VAL A CA 1
ATOM 930 C C . VAL A 1 117 ? 5.026 6.990 -7.749 1.00 89.50 117 VAL A C 1
ATOM 932 O O . VAL A 1 117 ? 5.504 6.858 -8.870 1.00 89.50 117 VAL A O 1
ATOM 935 N N . LEU A 1 118 ? 5.669 7.646 -6.778 1.00 90.12 118 LEU A N 1
ATOM 936 C CA . LEU A 1 118 ? 7.000 8.213 -6.983 1.00 90.12 118 LEU A CA 1
ATOM 937 C C . LEU A 1 118 ? 8.034 7.120 -7.291 1.00 90.12 118 LEU A C 1
ATOM 939 O O . LEU A 1 118 ? 8.838 7.284 -8.205 1.00 90.12 118 LEU A O 1
ATOM 943 N N . ILE A 1 119 ? 7.996 6.014 -6.545 1.00 89.50 119 ILE A N 1
ATOM 944 C CA . ILE A 1 119 ? 8.884 4.864 -6.745 1.00 89.50 119 ILE A CA 1
ATOM 945 C C . ILE A 1 119 ? 8.657 4.254 -8.128 1.00 89.50 119 ILE A C 1
ATOM 947 O O . ILE A 1 119 ? 9.626 4.052 -8.858 1.00 89.50 119 ILE A O 1
ATOM 951 N N . ASP A 1 120 ? 7.398 4.019 -8.501 1.00 88.62 120 ASP A N 1
ATOM 952 C CA . ASP A 1 120 ? 7.053 3.430 -9.793 1.00 88.62 120 ASP A CA 1
ATOM 953 C C . ASP A 1 120 ? 7.524 4.324 -10.945 1.00 88.62 120 ASP A C 1
ATOM 955 O O . ASP A 1 120 ? 8.196 3.842 -11.845 1.00 88.62 120 ASP A O 1
ATOM 959 N N . VAL A 1 121 ? 7.290 5.642 -10.886 1.00 88.38 121 VAL A N 1
ATOM 960 C CA . VAL A 1 121 ? 7.750 6.584 -11.926 1.00 88.38 121 VAL A CA 1
ATOM 961 C C . VAL A 1 121 ? 9.273 6.560 -12.089 1.00 88.38 121 VAL A C 1
ATOM 963 O O . VAL A 1 121 ? 9.772 6.583 -13.216 1.00 88.38 121 VAL A O 1
ATOM 966 N N . ILE A 1 122 ? 10.022 6.503 -10.984 1.00 89.19 122 ILE A N 1
ATOM 967 C CA . ILE A 1 122 ? 11.489 6.425 -11.025 1.00 89.19 122 ILE A CA 1
ATOM 968 C C . ILE A 1 122 ? 11.937 5.089 -11.633 1.00 89.19 122 ILE A C 1
ATOM 970 O O . ILE A 1 122 ? 12.822 5.072 -12.493 1.00 89.19 122 ILE A O 1
ATOM 974 N N . ALA A 1 123 ? 11.314 3.981 -11.227 1.00 87.00 123 ALA A N 1
ATOM 975 C CA . ALA A 1 123 ? 11.611 2.649 -11.744 1.00 87.00 123 ALA A CA 1
ATOM 976 C C . ALA A 1 123 ? 11.331 2.559 -13.251 1.00 87.00 123 ALA A C 1
ATOM 978 O O . ALA A 1 123 ? 12.245 2.239 -14.016 1.00 87.00 123 ALA A O 1
ATOM 979 N N . THR A 1 124 ? 10.134 2.963 -13.683 1.00 87.94 124 THR A N 1
ATOM 980 C CA . THR A 1 124 ? 9.728 3.022 -15.092 1.00 87.94 124 THR A CA 1
ATOM 981 C C . THR A 1 124 ? 10.660 3.894 -15.913 1.00 87.94 124 THR A C 1
ATOM 983 O O . THR A 1 124 ? 11.113 3.479 -16.976 1.00 87.94 124 THR A O 1
ATOM 986 N N . GLY A 1 125 ? 10.999 5.089 -15.419 1.00 87.06 125 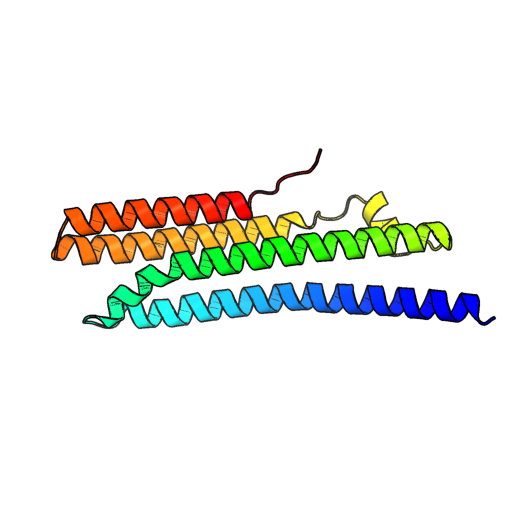GLY A N 1
ATOM 987 C CA . GLY A 1 125 ? 11.917 5.991 -16.111 1.00 87.06 125 GLY A CA 1
ATOM 988 C C . GLY A 1 125 ? 13.299 5.367 -16.302 1.00 87.06 125 GLY A C 1
ATOM 989 O O . GLY A 1 125 ? 13.850 5.400 -17.402 1.00 87.06 125 GLY A O 1
ATOM 990 N N . SER A 1 126 ? 13.839 4.736 -15.256 1.00 86.19 126 SER A N 1
ATOM 991 C CA . SER A 1 126 ? 15.147 4.077 -15.321 1.00 86.19 126 SER A C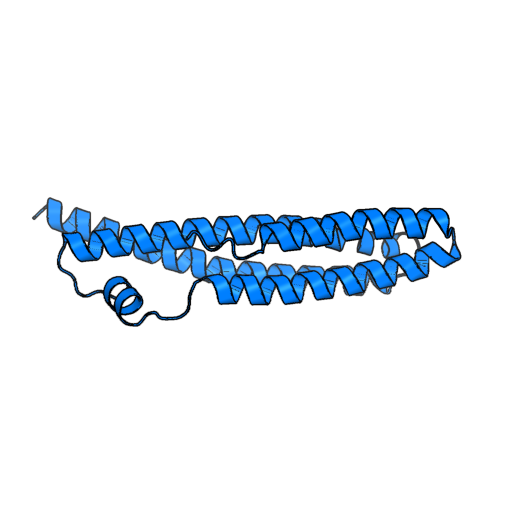A 1
ATOM 992 C C . SER A 1 126 ? 15.165 2.901 -16.304 1.00 86.19 126 SER A C 1
ATOM 994 O O . SER A 1 126 ? 16.121 2.742 -17.066 1.00 86.19 126 SER A O 1
ATOM 996 N N . LEU A 1 127 ? 14.084 2.119 -16.343 1.00 86.62 127 LEU A N 1
ATOM 997 C CA . LEU A 1 127 ? 13.932 0.987 -17.245 1.00 86.62 127 LEU A CA 1
ATOM 998 C C . LEU A 1 127 ? 13.742 1.440 -18.696 1.00 86.62 127 LEU A C 1
ATOM 1000 O O . LEU A 1 127 ? 14.363 0.880 -19.599 1.00 86.62 127 LEU A O 1
ATOM 1004 N N . ALA A 1 128 ? 12.936 2.479 -18.920 1.00 87.31 128 ALA A N 1
ATOM 1005 C CA . ALA A 1 128 ? 12.666 3.033 -20.241 1.00 87.31 128 ALA A CA 1
ATOM 1006 C C . ALA A 1 128 ? 13.935 3.571 -20.911 1.00 87.31 128 ALA A C 1
ATOM 1008 O O . ALA A 1 128 ? 14.150 3.305 -22.096 1.00 87.31 128 ALA A O 1
ATOM 1009 N N . ILE A 1 129 ? 14.787 4.273 -20.149 1.00 86.75 129 ILE A N 1
ATOM 1010 C CA . ILE A 1 129 ? 16.082 4.782 -20.626 1.00 86.75 129 ILE A CA 1
ATOM 1011 C C . ILE A 1 129 ? 16.968 3.621 -21.087 1.00 86.75 129 ILE A C 1
ATOM 1013 O O . ILE A 1 129 ? 17.492 3.660 -22.196 1.00 86.75 129 ILE A O 1
ATOM 1017 N N . ARG A 1 130 ? 17.079 2.553 -20.287 1.00 84.44 130 ARG A N 1
ATOM 1018 C CA . ARG A 1 130 ? 17.906 1.383 -20.637 1.00 84.44 130 ARG A CA 1
ATOM 1019 C C . ARG A 1 130 ? 17.356 0.603 -21.822 1.00 84.44 130 ARG A C 1
ATOM 1021 O O . ARG A 1 130 ? 18.102 0.184 -22.697 1.00 84.44 130 ARG A O 1
ATOM 1028 N N . LEU A 1 131 ? 16.042 0.412 -21.879 1.00 85.62 131 LEU A N 1
ATOM 1029 C CA . LEU A 1 131 ? 15.409 -0.297 -22.989 1.00 85.62 131 LEU A CA 1
ATOM 1030 C C . LEU A 1 131 ? 15.507 0.475 -24.304 1.00 85.62 131 LEU A C 1
ATOM 1032 O O . LEU A 1 131 ? 15.603 -0.155 -25.355 1.00 85.62 131 LEU A O 1
ATOM 1036 N N . ALA A 1 132 ? 15.518 1.809 -24.262 1.00 86.56 132 ALA A N 1
ATOM 1037 C CA . ALA A 1 132 ? 15.662 2.635 -25.456 1.00 86.56 132 ALA A CA 1
ATOM 1038 C C . ALA A 1 132 ? 17.010 2.425 -26.167 1.00 86.56 132 ALA A C 1
ATOM 1040 O O . ALA A 1 132 ? 17.065 2.569 -27.387 1.00 86.56 132 ALA A O 1
ATOM 1041 N N . GLU A 1 133 ? 18.061 2.020 -25.444 1.00 85.31 133 GLU A N 1
ATOM 1042 C CA . GLU A 1 133 ? 19.366 1.676 -26.030 1.00 85.31 133 GLU A CA 1
ATOM 1043 C C . GLU A 1 133 ? 19.310 0.400 -26.887 1.00 85.31 133 GLU A C 1
ATOM 1045 O O . GLU A 1 133 ? 20.089 0.248 -27.827 1.00 85.31 133 GLU A O 1
ATOM 1050 N N . HIS A 1 134 ? 18.371 -0.509 -26.599 1.00 83.38 134 HIS A N 1
ATOM 1051 C CA . HIS A 1 134 ? 18.232 -1.787 -27.302 1.00 83.38 134 HIS A CA 1
ATOM 1052 C C . HIS A 1 134 ? 17.073 -1.808 -28.306 1.00 83.38 134 HIS A C 1
ATOM 1054 O O . HIS A 1 134 ? 17.218 -2.328 -29.411 1.00 83.38 134 HIS A O 1
ATOM 1060 N N . SER A 1 135 ? 15.902 -1.290 -27.928 1.00 88.25 135 SER A N 1
ATOM 1061 C CA . SER A 1 135 ? 14.713 -1.239 -28.780 1.00 88.25 135 SER A CA 1
ATOM 1062 C C . SER A 1 135 ? 13.691 -0.227 -28.268 1.00 88.25 135 SER A C 1
ATOM 1064 O O . SER A 1 135 ? 13.076 -0.400 -27.212 1.00 88.25 135 SER A O 1
ATOM 1066 N N . ILE A 1 136 ? 13.425 0.794 -29.085 1.00 87.38 136 ILE A N 1
ATOM 1067 C CA . ILE A 1 136 ? 12.410 1.819 -28.806 1.00 87.38 136 ILE A CA 1
ATOM 1068 C C . ILE A 1 136 ? 11.015 1.189 -28.683 1.00 87.38 136 ILE A C 1
ATOM 1070 O O . ILE A 1 136 ? 10.256 1.548 -27.787 1.00 87.38 136 ILE A O 1
ATOM 1074 N N . VAL A 1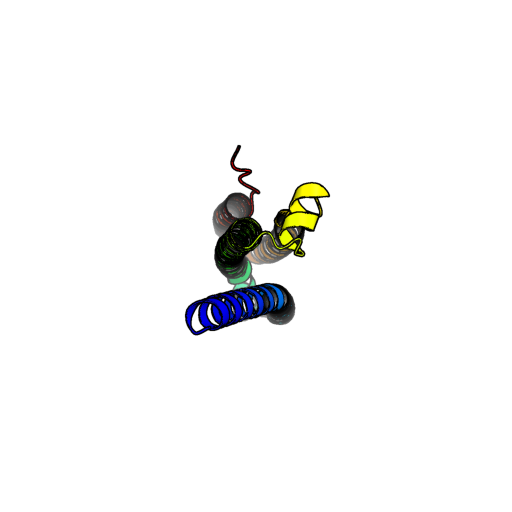 137 ? 10.685 0.214 -29.539 1.00 87.31 137 VAL A N 1
ATOM 1075 C CA . VAL A 1 137 ? 9.370 -0.452 -29.525 1.00 87.31 137 VAL A CA 1
ATOM 1076 C C . VAL A 1 137 ? 9.141 -1.173 -28.198 1.00 87.31 137 VAL A C 1
ATOM 1078 O O . VAL A 1 137 ? 8.071 -1.050 -27.606 1.00 87.31 137 VAL A O 1
ATOM 1081 N N . LEU A 1 138 ? 10.156 -1.883 -27.699 1.00 83.50 138 LEU A N 1
ATOM 1082 C CA . LEU A 1 138 ? 10.051 -2.619 -26.440 1.00 83.50 138 LEU A CA 1
ATOM 1083 C C . LEU A 1 138 ? 9.957 -1.664 -25.240 1.00 83.50 138 LEU A C 1
ATOM 1085 O O . LEU A 1 138 ? 9.160 -1.905 -24.337 1.00 83.50 138 LEU A O 1
ATOM 1089 N N . SER A 1 139 ? 10.684 -0.541 -25.277 1.00 86.12 139 SER A N 1
ATOM 1090 C CA . SER A 1 139 ? 10.580 0.528 -24.274 1.00 86.12 139 SER A CA 1
ATOM 1091 C C . SER A 1 139 ? 9.159 1.107 -24.197 1.00 86.12 139 SER A C 1
ATOM 1093 O O . SER A 1 139 ? 8.579 1.176 -23.116 1.00 86.12 139 SER A O 1
ATOM 1095 N N . VAL A 1 140 ? 8.539 1.424 -25.342 1.00 88.12 140 VAL A N 1
ATOM 1096 C CA . VAL A 1 140 ? 7.162 1.954 -25.389 1.00 88.12 140 VAL A CA 1
ATOM 1097 C C . VAL A 1 140 ? 6.148 0.958 -24.819 1.00 88.12 140 VAL A C 1
ATOM 1099 O O . VAL A 1 140 ? 5.280 1.349 -24.037 1.00 88.12 140 VAL A O 1
ATOM 1102 N N . VAL A 1 141 ? 6.259 -0.327 -25.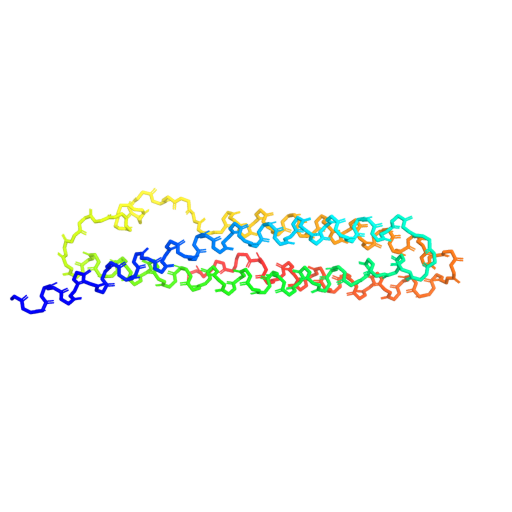173 1.00 88.25 141 VAL A N 1
ATOM 1103 C CA . VAL A 1 141 ? 5.358 -1.375 -24.662 1.00 88.25 141 VAL A CA 1
ATOM 1104 C C . VAL A 1 141 ? 5.476 -1.514 -23.144 1.00 88.25 141 VAL A C 1
ATOM 1106 O O . VAL A 1 141 ? 4.459 -1.585 -22.455 1.00 88.25 141 VAL A O 1
ATOM 1109 N N . VAL A 1 142 ? 6.699 -1.513 -22.611 1.00 87.00 142 VAL A N 1
ATOM 1110 C CA . VAL A 1 142 ? 6.944 -1.637 -21.168 1.00 87.00 142 VAL A CA 1
ATOM 1111 C C . VAL A 1 142 ? 6.413 -0.424 -20.408 1.00 87.00 142 VAL A C 1
ATOM 1113 O O . VAL A 1 142 ? 5.682 -0.600 -19.437 1.00 87.00 142 VAL A O 1
ATOM 1116 N N . VAL A 1 143 ? 6.677 0.796 -20.885 1.00 89.12 143 VAL A N 1
ATOM 1117 C CA . VAL A 1 143 ? 6.138 2.023 -20.274 1.00 89.12 143 VAL A CA 1
ATOM 1118 C C . VAL A 1 143 ? 4.611 2.011 -20.262 1.00 89.12 143 VAL A C 1
ATOM 1120 O O . VAL A 1 143 ? 4.003 2.397 -19.267 1.00 89.12 143 VAL A O 1
ATOM 1123 N N . PHE A 1 144 ? 3.974 1.541 -21.338 1.00 91.38 144 PHE A N 1
ATOM 1124 C CA . PHE A 1 144 ? 2.518 1.437 -21.391 1.00 91.38 144 PHE A CA 1
ATOM 1125 C C . PHE A 1 144 ? 1.971 0.435 -20.363 1.00 91.38 144 PHE A C 1
ATOM 1127 O O . PHE A 1 144 ? 1.014 0.744 -19.653 1.00 91.38 144 PHE A O 1
ATOM 1134 N N . LEU A 1 145 ? 2.589 -0.744 -20.243 1.00 89.00 145 LEU A N 1
ATOM 1135 C CA . LEU A 1 145 ? 2.201 -1.741 -19.243 1.00 89.00 145 LEU A CA 1
ATOM 1136 C C . LEU A 1 145 ? 2.399 -1.223 -17.815 1.00 89.00 145 LEU A C 1
ATOM 1138 O O . LEU A 1 145 ? 1.505 -1.369 -16.983 1.00 89.00 145 LEU A O 1
ATOM 1142 N N . GLU A 1 146 ? 3.526 -0.577 -17.528 1.00 87.69 146 GLU A N 1
ATOM 1143 C CA . GLU A 1 146 ? 3.789 -0.019 -16.201 1.00 87.69 146 GLU A CA 1
ATOM 1144 C C . GLU A 1 146 ? 2.861 1.154 -15.877 1.00 87.69 146 GLU A C 1
ATOM 1146 O O . GLU A 1 146 ? 2.365 1.243 -14.755 1.00 87.69 146 GLU A O 1
ATOM 1151 N N . ALA A 1 147 ? 2.502 1.987 -16.857 1.00 88.44 147 ALA A N 1
ATOM 1152 C CA . ALA A 1 147 ? 1.487 3.021 -16.676 1.00 88.44 147 ALA A CA 1
ATOM 1153 C C . ALA A 1 147 ? 0.125 2.426 -16.272 1.00 88.44 147 ALA A C 1
ATOM 1155 O O . ALA A 1 147 ? -0.531 2.954 -15.372 1.00 88.44 147 ALA A O 1
ATOM 1156 N N . LEU A 1 148 ? -0.285 1.298 -16.870 1.00 90.38 148 LEU A N 1
ATOM 1157 C CA . LEU A 1 148 ? -1.502 0.587 -16.456 1.00 90.38 148 LEU A CA 1
ATOM 1158 C C . LEU A 1 148 ? -1.408 0.100 -15.004 1.00 90.38 148 LEU A C 1
ATOM 1160 O O . LEU A 1 148 ? -2.375 0.236 -14.250 1.00 90.38 148 LEU A O 1
ATOM 1164 N N . VAL A 1 149 ? -0.252 -0.425 -14.593 1.00 89.12 149 VAL A N 1
ATOM 1165 C CA . VAL A 1 149 ? -0.013 -0.864 -13.209 1.00 89.12 149 VAL A CA 1
ATOM 1166 C C . VAL A 1 149 ? -0.075 0.319 -12.242 1.00 89.12 149 VAL A C 1
ATOM 1168 O O . VAL A 1 149 ? -0.783 0.240 -11.240 1.00 89.12 149 VAL A O 1
ATOM 1171 N N . ILE A 1 150 ? 0.558 1.449 -12.568 1.00 88.50 150 ILE A N 1
ATOM 1172 C CA . ILE A 1 150 ? 0.501 2.682 -11.767 1.00 88.50 150 ILE A CA 1
ATOM 1173 C C . ILE A 1 150 ? -0.947 3.164 -11.622 1.00 88.50 150 ILE A C 1
ATOM 1175 O O . ILE A 1 150 ? -1.386 3.512 -10.519 1.00 88.50 150 ILE A O 1
ATOM 1179 N N . CYS A 1 151 ? -1.725 3.151 -12.708 1.00 88.75 151 CYS A N 1
ATOM 1180 C CA . CYS A 1 151 ? -3.146 3.486 -12.671 1.00 88.75 151 CYS A CA 1
ATOM 1181 C C . CYS A 1 151 ? -3.937 2.545 -11.749 1.00 88.75 151 CYS A C 1
ATOM 1183 O O . CYS A 1 151 ? -4.753 3.023 -10.957 1.0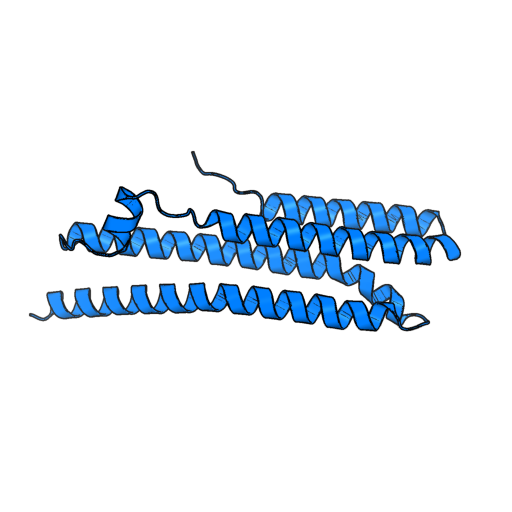0 88.75 151 CYS A O 1
ATOM 1185 N N . LEU A 1 152 ? -3.683 1.232 -11.796 1.00 87.12 152 LEU A N 1
ATOM 1186 C CA . LEU A 1 152 ? -4.310 0.254 -10.900 1.00 87.12 152 LEU A CA 1
ATOM 1187 C C . LEU A 1 152 ? -3.92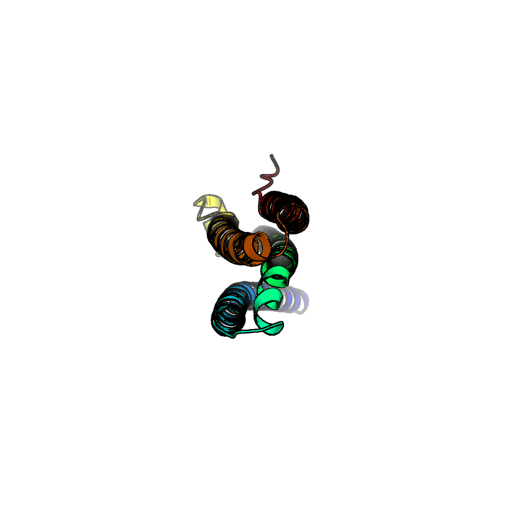7 0.491 -9.434 1.00 87.12 152 LEU A C 1
ATOM 1189 O O . LEU A 1 152 ? -4.808 0.515 -8.574 1.00 87.12 152 LEU A O 1
ATOM 1193 N N . THR A 1 153 ? -2.649 0.748 -9.149 1.00 86.88 153 THR A N 1
ATOM 1194 C CA . THR A 1 153 ? -2.148 1.116 -7.816 1.00 86.88 153 THR A CA 1
ATOM 1195 C C . THR A 1 153 ? -2.860 2.365 -7.295 1.00 86.88 153 THR A C 1
ATOM 1197 O O . THR A 1 153 ? -3.362 2.385 -6.167 1.00 86.88 153 THR A O 1
ATOM 1200 N N . CYS A 1 154 ? -2.996 3.392 -8.137 1.00 87.56 154 CYS A N 1
ATOM 1201 C CA . CYS A 1 154 ? -3.718 4.617 -7.802 1.00 87.56 154 CYS A CA 1
ATOM 1202 C C . CYS A 1 154 ? -5.206 4.371 -7.560 1.00 87.56 154 CYS A C 1
ATOM 1204 O O . CYS A 1 154 ? -5.766 4.956 -6.635 1.00 87.56 154 CYS A O 1
ATOM 1206 N N . TYR A 1 155 ? -5.844 3.516 -8.359 1.00 86.75 155 TYR A N 1
ATOM 1207 C CA . TYR A 1 155 ? -7.241 3.133 -8.180 1.00 86.75 155 TYR A CA 1
ATOM 1208 C C . TYR A 1 155 ? -7.447 2.376 -6.862 1.00 86.75 155 TYR A C 1
ATOM 1210 O O . TYR A 1 155 ? -8.351 2.705 -6.088 1.00 86.75 155 TYR A O 1
ATOM 1218 N N . TRP A 1 156 ? -6.579 1.415 -6.543 1.00 81.88 156 TRP A N 1
ATOM 1219 C CA . TRP A 1 156 ? -6.666 0.654 -5.299 1.00 81.88 156 TRP A CA 1
ATOM 1220 C C . TRP A 1 156 ? -6.421 1.511 -4.060 1.00 81.88 156 TRP A C 1
ATOM 1222 O O . TRP A 1 156 ? -7.128 1.335 -3.069 1.00 81.88 156 TRP A O 1
ATOM 1232 N N . LEU A 1 157 ? -5.495 2.464 -4.132 1.00 82.44 157 LEU A N 1
ATOM 1233 C CA . LEU A 1 157 ? -5.187 3.392 -3.041 1.00 82.44 157 LEU A CA 1
ATOM 1234 C C . LEU A 1 157 ? -6.019 4.676 -3.075 1.00 82.44 157 LEU A C 1
ATOM 1236 O O . LEU A 1 157 ? -5.843 5.550 -2.224 1.00 82.44 157 LEU A O 1
ATOM 1240 N N . SER A 1 158 ? -6.901 4.836 -4.064 1.00 82.19 158 SER A N 1
ATOM 1241 C CA . SER A 1 158 ? -7.837 5.949 -4.072 1.00 82.19 158 SER A CA 1
ATOM 1242 C C . SER A 1 158 ? -8.768 5.781 -2.880 1.00 82.19 158 SER A C 1
ATOM 1244 O O . SER A 1 158 ? -9.417 4.743 -2.720 1.00 82.19 158 SER A O 1
ATOM 1246 N N . ASP A 1 159 ? -8.777 6.801 -2.020 1.00 63.50 159 ASP A N 1
ATOM 1247 C CA . ASP A 1 159 ? -9.685 6.913 -0.888 1.00 63.50 159 ASP A CA 1
ATOM 1248 C C . ASP A 1 159 ? -11.103 6.967 -1.461 1.00 63.50 159 ASP A C 1
ATOM 1250 O O . ASP A 1 159 ? -11.632 8.028 -1.805 1.00 63.50 159 ASP A O 1
ATOM 1254 N N . THR A 1 160 ? -11.684 5.785 -1.671 1.00 52.16 160 THR A N 1
ATOM 1255 C CA . THR A 1 160 ? -13.073 5.615 -2.069 1.00 52.16 160 THR A CA 1
ATOM 1256 C C . THR A 1 160 ? -13.857 5.927 -0.812 1.00 52.16 160 THR A C 1
ATOM 1258 O O . THR A 1 160 ? -14.305 5.037 -0.093 1.00 52.16 160 THR A O 1
ATOM 1261 N N . LYS A 1 161 ? -13.948 7.224 -0.501 1.00 47.16 161 LYS A N 1
ATOM 1262 C CA . LYS A 1 161 ? -14.862 7.746 0.497 1.00 47.16 161 LYS A CA 1
ATOM 1263 C C . LYS A 1 161 ? -16.235 7.221 0.117 1.00 47.16 161 LYS A C 1
ATOM 1265 O O . LYS A 1 161 ? -16.877 7.737 -0.798 1.00 47.16 161 LYS A O 1
ATOM 1270 N N . ARG A 1 162 ? -16.643 6.163 0.818 1.00 48.59 162 ARG A N 1
ATOM 1271 C CA . ARG A 1 162 ? -18.041 5.843 1.054 1.00 48.59 162 ARG A CA 1
ATOM 1272 C C . ARG A 1 162 ? -18.674 7.152 1.519 1.00 48.59 162 ARG A C 1
ATOM 1274 O O . ARG A 1 162 ? -18.255 7.711 2.536 1.00 48.59 162 ARG A O 1
ATOM 1281 N N . LYS A 1 163 ? -19.537 7.690 0.657 1.00 35.19 163 LYS A N 1
ATOM 1282 C CA . LYS A 1 163 ? -20.569 8.636 1.065 1.00 35.19 163 LYS A CA 1
ATOM 1283 C C . LYS A 1 163 ? -21.405 7.990 2.159 1.00 35.19 163 LYS A C 1
ATOM 1285 O O . LYS A 1 163 ? -21.602 6.757 2.063 1.00 35.19 163 LYS A O 1
#